Protein AF-X1NW99-F1 (afdb_monomer_lite)

Foldseek 3Di:
DDDDDFQDWDDDPNWIWGFNDKDFDADPVRHGDDIDTDTDTDDDD

Sequence (45 aa):
TKPLYENDLVYYNNIRYRIDFIEFVYSRSESPHHLELILERLKAT

Radius of gyration: 12.72 Å; chains: 1; bounding box: 28×17×36 Å

pLDDT: mean 92.06, std 8.16, range [59.38, 97.69]

Secondary structure (DSSP, 8-state):
-PPP-TT-EEEETTEEEEEEEEEEEE-TTS-EEEEEEEEEEPPP-

Structure (mmCIF, N/CA/C/O backbone):
data_AF-X1NW99-F1
#
_entry.id   AF-X1NW99-F1
#
loop_
_atom_site.group_PDB
_atom_site.id
_atom_site.type_symbol
_atom_site.label_atom_id
_atom_site.label_alt_id
_atom_site.label_comp_id
_atom_site.label_asym_id
_atom_site.label_entity_id
_atom_site.label_seq_id
_atom_site.pdbx_PDB_ins_code
_atom_site.Cartn_x
_atom_site.Cartn_y
_atom_site.Cartn_z
_atom_site.occupancy
_atom_site.B_iso_or_equiv
_atom_site.auth_seq_id
_atom_site.auth_comp_id
_atom_site.auth_asym_id
_atom_site.auth_atom_id
_atom_site.pdbx_PDB_model_num
ATOM 1 N N . THR A 1 1 ? -6.827 7.848 -12.805 1.00 63.09 1 THR A N 1
ATOM 2 C CA . THR A 1 1 ? -6.476 6.964 -11.673 1.00 63.09 1 THR A CA 1
ATOM 3 C C . THR A 1 1 ? -5.388 7.652 -10.880 1.00 63.09 1 THR A C 1
ATOM 5 O O . THR A 1 1 ? -4.330 7.913 -11.432 1.00 63.09 1 THR A O 1
ATOM 8 N N . LYS A 1 2 ? -5.679 8.084 -9.649 1.00 78.56 2 LYS A N 1
ATOM 9 C CA . LYS A 1 2 ? -4.684 8.752 -8.800 1.00 78.56 2 LYS A CA 1
ATOM 10 C C . LYS A 1 2 ? -3.755 7.668 -8.222 1.00 78.56 2 LYS A C 1
ATOM 12 O O . LYS A 1 2 ? -4.294 6.697 -7.694 1.00 78.56 2 LYS A O 1
ATOM 17 N N . PRO A 1 3 ? -2.426 7.766 -8.377 1.00 84.38 3 PRO A N 1
ATOM 18 C CA . PRO A 1 3 ? -1.498 6.825 -7.748 1.00 84.38 3 PRO A CA 1
ATOM 19 C C . PRO A 1 3 ? -1.569 6.921 -6.217 1.00 84.38 3 PRO A C 1
ATOM 21 O O . PRO A 1 3 ? -1.978 7.954 -5.685 1.00 84.38 3 PRO A O 1
ATOM 24 N N . LEU A 1 4 ? -1.212 5.826 -5.540 1.00 91.94 4 LEU A N 1
ATOM 25 C CA . LEU A 1 4 ? -1.121 5.759 -4.080 1.00 91.94 4 LEU A CA 1
ATOM 26 C C . LEU A 1 4 ? 0.175 6.416 -3.600 1.00 91.94 4 LEU A C 1
ATOM 28 O O . LEU A 1 4 ? 1.204 6.303 -4.266 1.00 91.94 4 LEU A O 1
ATOM 32 N N . TYR A 1 5 ? 0.119 7.047 -2.433 1.00 93.50 5 TYR A N 1
ATOM 33 C CA . TYR A 1 5 ? 1.258 7.662 -1.760 1.00 93.50 5 TYR A CA 1
ATOM 34 C C . TYR A 1 5 ? 1.292 7.301 -0.273 1.00 93.50 5 TYR A C 1
ATOM 36 O O . TYR A 1 5 ? 0.297 6.861 0.306 1.00 93.50 5 TYR A O 1
ATOM 44 N N . GLU A 1 6 ? 2.439 7.521 0.368 1.00 96.00 6 GLU A N 1
ATOM 45 C CA . GLU A 1 6 ? 2.540 7.467 1.829 1.00 96.00 6 GLU A CA 1
ATOM 46 C C . GLU A 1 6 ? 1.524 8.421 2.468 1.00 96.00 6 GLU A C 1
ATOM 48 O O . GLU A 1 6 ? 1.225 9.494 1.940 1.00 96.00 6 GLU A O 1
ATOM 53 N N . ASN A 1 7 ? 1.000 8.029 3.625 1.00 96.69 7 ASN A N 1
ATOM 54 C CA . ASN A 1 7 ? -0.103 8.669 4.341 1.00 96.69 7 ASN A CA 1
ATOM 55 C C . ASN A 1 7 ? -1.485 8.583 3.676 1.00 96.69 7 ASN A C 1
ATOM 57 O O . ASN A 1 7 ? -2.465 8.986 4.313 1.00 96.69 7 ASN A O 1
ATOM 61 N N . ASP A 1 8 ? -1.619 8.016 2.470 1.00 95.88 8 ASP A N 1
ATOM 62 C CA . ASP A 1 8 ? -2.947 7.710 1.936 1.00 95.88 8 ASP A CA 1
ATOM 63 C C . ASP A 1 8 ? -3.663 6.679 2.825 1.00 95.88 8 ASP A C 1
ATOM 65 O O . ASP A 1 8 ? -3.060 5.793 3.443 1.00 95.88 8 ASP A O 1
ATOM 69 N N . LEU A 1 9 ? -4.991 6.805 2.884 1.00 95.50 9 LEU A N 1
ATOM 70 C CA . LEU A 1 9 ? -5.857 5.903 3.633 1.00 95.50 9 LEU A CA 1
ATOM 71 C C . LEU A 1 9 ? -6.460 4.853 2.707 1.00 95.50 9 LEU A C 1
ATOM 73 O O . LEU A 1 9 ? -7.136 5.186 1.731 1.00 95.50 9 LEU A O 1
ATOM 77 N N . VAL A 1 10 ? -6.290 3.585 3.071 1.00 94.12 10 VAL A N 1
ATOM 78 C CA . VAL A 1 10 ? -6.884 2.446 2.365 1.00 94.12 10 VAL A CA 1
ATOM 79 C C . VAL A 1 10 ? -7.839 1.686 3.278 1.00 94.12 10 VAL A C 1
ATOM 81 O O . VAL A 1 10 ? -7.654 1.611 4.496 1.00 94.12 10 VAL A O 1
ATOM 84 N N . TYR A 1 11 ? -8.891 1.131 2.681 1.00 94.25 11 TYR A N 1
ATOM 85 C CA . TYR A 1 11 ? -9.920 0.371 3.383 1.00 94.25 11 TYR A CA 1
ATOM 86 C C . TYR A 1 11 ? -9.931 -1.059 2.871 1.00 94.25 11 TYR A C 1
ATOM 88 O O . TYR A 1 11 ? -10.073 -1.292 1.672 1.00 94.25 11 TYR A O 1
ATOM 96 N N . TYR A 1 12 ? -9.819 -2.014 3.787 1.00 92.38 12 TYR A N 1
ATOM 97 C CA . TYR A 1 12 ? 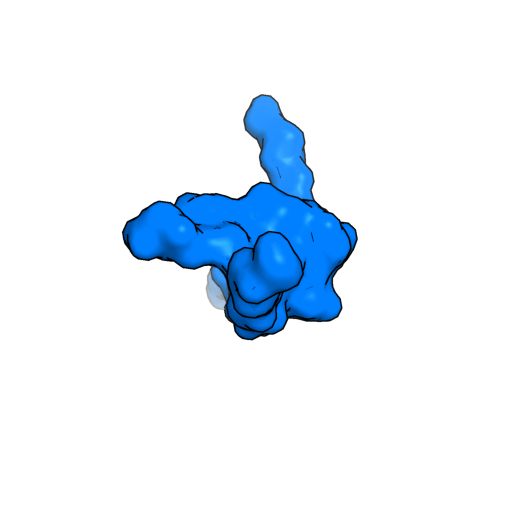-9.898 -3.432 3.469 1.00 92.38 12 TYR A CA 1
ATOM 98 C C . TYR A 1 12 ? -10.624 -4.168 4.594 1.00 92.38 12 TYR A C 1
ATOM 100 O O . TYR A 1 12 ? -10.289 -3.992 5.763 1.00 92.38 12 TYR A O 1
ATOM 108 N N . ASN A 1 13 ? -11.648 -4.959 4.257 1.00 93.38 13 ASN A N 1
ATOM 109 C CA . ASN A 1 13 ? -12.475 -5.700 5.220 1.00 93.38 13 ASN A CA 1
ATOM 110 C C . ASN A 1 13 ? -12.992 -4.846 6.397 1.00 93.38 13 ASN A C 1
ATOM 112 O O . ASN A 1 13 ? -12.896 -5.247 7.554 1.00 93.38 13 ASN A O 1
ATOM 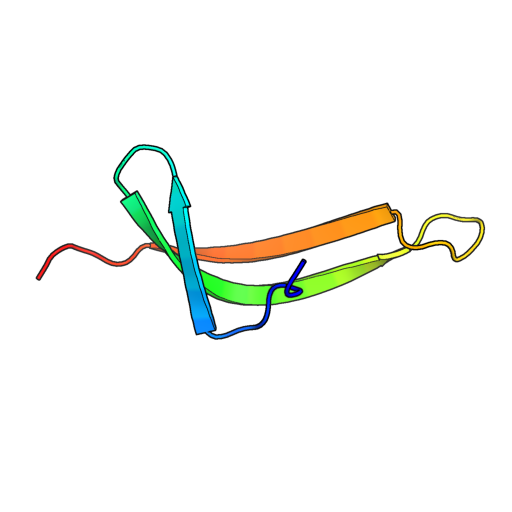116 N N . ASN A 1 14 ? -13.526 -3.652 6.108 1.00 91.69 14 ASN A N 1
ATOM 117 C CA . ASN A 1 14 ? -14.008 -2.673 7.100 1.00 91.69 14 ASN A CA 1
ATOM 118 C C . ASN A 1 14 ? -12.949 -2.185 8.103 1.00 91.69 14 ASN A C 1
ATOM 120 O O . ASN A 1 14 ? -13.281 -1.556 9.108 1.00 91.69 14 ASN A O 1
ATOM 124 N N . ILE A 1 15 ? -11.672 -2.437 7.829 1.00 94.06 15 ILE A N 1
ATOM 125 C CA . ILE A 1 15 ? -10.552 -1.923 8.605 1.00 94.06 15 ILE A CA 1
ATOM 126 C C . ILE A 1 15 ? -9.887 -0.812 7.793 1.00 94.06 15 ILE A C 1
ATOM 128 O O . ILE A 1 15 ? -9.680 -0.935 6.584 1.00 94.06 15 ILE A O 1
ATOM 132 N N . ARG A 1 16 ? -9.576 0.293 8.473 1.00 96.00 16 ARG A N 1
ATOM 133 C CA . ARG A 1 16 ? -8.854 1.431 7.908 1.00 96.00 16 ARG A CA 1
ATOM 134 C C . ARG A 1 16 ? -7.360 1.275 8.184 1.00 96.00 16 ARG A C 1
ATOM 136 O O . ARG A 1 16 ? -6.967 0.995 9.318 1.00 96.00 16 ARG A O 1
ATOM 143 N N . TYR A 1 17 ? -6.547 1.512 7.165 1.00 96.94 17 TYR A N 1
ATOM 144 C CA . TYR A 1 17 ? -5.092 1.500 7.254 1.00 96.94 17 TYR A CA 1
ATOM 145 C C . TYR A 1 17 ? -4.514 2.799 6.690 1.00 96.94 17 TYR A C 1
ATOM 147 O O . TYR A 1 17 ? -5.081 3.369 5.756 1.00 96.94 17 TYR A O 1
ATOM 155 N N . ARG A 1 18 ? -3.386 3.248 7.244 1.00 97.38 18 ARG A N 1
ATOM 156 C CA . ARG A 1 18 ? -2.517 4.267 6.646 1.00 97.38 18 ARG A CA 1
ATOM 157 C C . ARG A 1 18 ? -1.386 3.561 5.904 1.00 97.38 18 ARG A C 1
ATOM 159 O O . ARG A 1 18 ? -0.810 2.622 6.450 1.00 97.38 18 ARG A O 1
ATOM 166 N N . ILE A 1 19 ? -1.065 4.005 4.694 1.00 97.50 19 ILE A N 1
ATOM 167 C CA . ILE A 1 19 ? 0.169 3.590 4.019 1.00 97.50 19 ILE A CA 1
ATOM 168 C C . ILE A 1 19 ? 1.336 4.264 4.739 1.00 97.50 19 ILE A C 1
ATOM 170 O O . ILE A 1 19 ? 1.451 5.486 4.712 1.00 97.50 19 ILE A O 1
ATOM 174 N N . ASP A 1 20 ? 2.160 3.478 5.418 1.00 97.69 20 ASP A N 1
ATOM 175 C CA . ASP A 1 20 ? 3.354 3.970 6.110 1.00 97.69 20 ASP A CA 1
ATOM 176 C C . ASP A 1 20 ? 4.55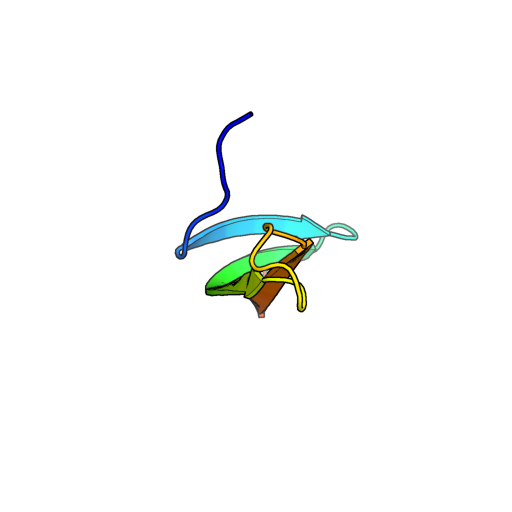3 4.059 5.160 1.00 97.69 20 ASP A C 1
ATOM 178 O O . ASP A 1 20 ? 5.343 4.989 5.247 1.00 97.69 20 ASP A O 1
ATOM 182 N N . PHE A 1 21 ? 4.633 3.127 4.205 1.00 97.44 21 PHE A N 1
ATOM 183 C CA . PHE A 1 21 ? 5.670 3.081 3.177 1.00 97.44 21 PHE A CA 1
ATOM 184 C C . PHE A 1 21 ? 5.130 2.466 1.881 1.00 97.44 21 PHE A C 1
ATOM 186 O O . PHE A 1 21 ? 4.249 1.597 1.919 1.00 97.44 21 PHE A O 1
ATOM 193 N N . ILE A 1 22 ? 5.675 2.904 0.744 1.00 96.12 22 ILE A N 1
ATOM 194 C CA . ILE A 1 22 ? 5.351 2.415 -0.601 1.00 96.12 22 ILE A CA 1
ATOM 195 C C . ILE A 1 22 ? 6.616 2.270 -1.450 1.00 96.12 22 ILE A C 1
ATOM 197 O O . ILE A 1 22 ? 7.397 3.209 -1.586 1.00 96.12 22 ILE A O 1
ATOM 201 N N . GLU A 1 23 ? 6.770 1.116 -2.097 1.00 95.19 23 GLU A N 1
ATOM 202 C CA . GLU A 1 23 ? 7.868 0.848 -3.027 1.00 95.19 23 GLU A CA 1
ATOM 203 C C . GLU A 1 23 ? 7.353 0.401 -4.399 1.00 95.19 23 GLU A C 1
ATOM 205 O O . GLU A 1 23 ? 6.429 -0.409 -4.511 1.00 95.19 23 GLU A O 1
ATOM 210 N N . PHE A 1 24 ? 7.971 0.932 -5.460 1.00 92.88 24 PHE A N 1
ATOM 211 C CA . PHE A 1 24 ? 7.738 0.485 -6.830 1.00 92.88 24 PHE A CA 1
ATOM 212 C C . PHE A 1 24 ? 8.644 -0.695 -7.152 1.00 92.88 24 PHE A C 1
ATOM 214 O O . PH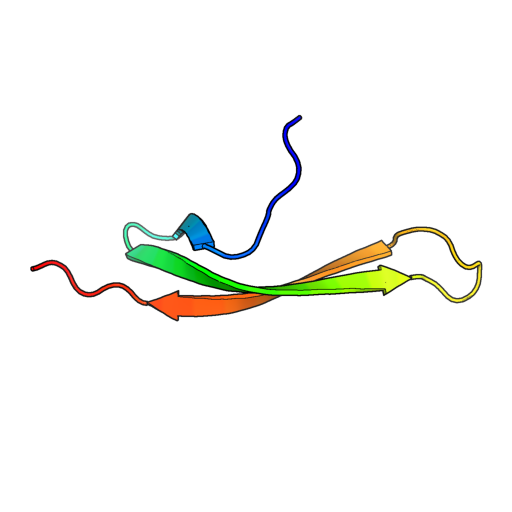E A 1 24 ? 9.861 -0.540 -7.259 1.00 92.88 24 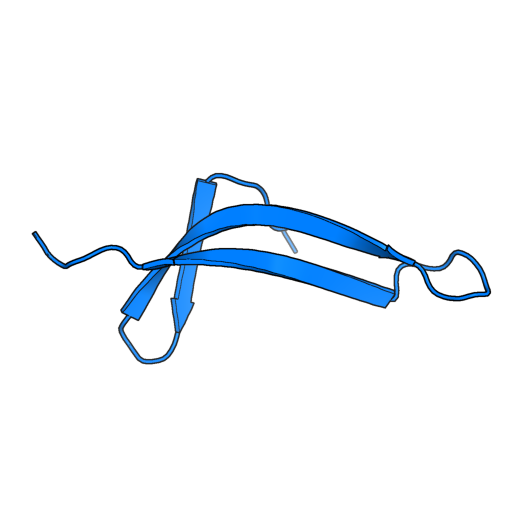PHE A O 1
ATOM 221 N N . VAL A 1 25 ? 8.038 -1.855 -7.395 1.00 94.19 25 VAL A N 1
ATOM 222 C CA . VAL A 1 25 ? 8.766 -3.047 -7.817 1.00 94.19 25 VAL A CA 1
ATOM 223 C C . VAL A 1 25 ? 8.722 -3.155 -9.338 1.00 94.19 25 VAL A C 1
ATOM 225 O O . VAL A 1 25 ? 7.653 -3.248 -9.956 1.00 94.19 25 VAL A O 1
ATOM 228 N N . TYR A 1 26 ? 9.905 -3.157 -9.948 1.00 95.25 26 TYR A N 1
ATOM 229 C CA . TYR A 1 26 ? 10.095 -3.308 -11.388 1.00 95.25 26 TYR A CA 1
ATOM 230 C C . TYR A 1 26 ? 10.376 -4.770 -11.745 1.00 95.25 26 TYR A C 1
ATOM 232 O O . TYR A 1 26 ? 10.949 -5.532 -10.967 1.00 95.25 26 TYR A O 1
ATOM 240 N N . SER A 1 27 ? 9.953 -5.186 -12.936 1.00 94.19 27 SER A N 1
ATOM 241 C CA . SER A 1 27 ? 10.280 -6.509 -13.469 1.00 94.19 27 SER A CA 1
ATOM 242 C C . SER A 1 27 ? 11.755 -6.588 -13.902 1.00 94.19 27 SER A C 1
ATOM 244 O O . SER A 1 27 ? 12.474 -5.591 -13.938 1.00 94.19 27 SER A O 1
ATOM 246 N N . ARG A 1 28 ? 12.198 -7.775 -14.342 1.00 93.44 28 ARG A N 1
ATOM 247 C CA . ARG A 1 28 ? 13.524 -7.953 -14.970 1.00 93.44 28 ARG A CA 1
ATOM 248 C C . ARG A 1 28 ? 13.716 -7.130 -16.248 1.00 93.44 28 ARG A C 1
ATOM 250 O O . ARG A 1 28 ? 14.850 -6.926 -16.656 1.00 93.44 28 ARG A O 1
ATOM 257 N N . SER A 1 29 ? 12.627 -6.710 -16.891 1.00 95.19 29 SER A N 1
ATOM 258 C CA . SER A 1 29 ? 12.648 -5.843 -18.072 1.00 95.19 29 SER A CA 1
ATOM 259 C C . SER A 1 29 ? 12.456 -4.365 -17.715 1.00 95.19 29 SER A C 1
ATOM 261 O O . SER A 1 29 ? 12.057 -3.592 -18.580 1.00 95.19 29 SER A O 1
ATOM 263 N N . GLU A 1 30 ? 12.654 -3.992 -16.445 1.00 91.44 30 GLU A N 1
ATOM 264 C CA . GLU A 1 30 ? 12.535 -2.621 -15.922 1.00 91.44 30 GLU A CA 1
ATOM 265 C C . GLU A 1 30 ? 11.159 -1.966 -16.137 1.00 91.44 30 GLU A C 1
ATOM 267 O O . GLU A 1 30 ? 10.999 -0.751 -16.054 1.00 91.44 30 GLU A O 1
ATOM 272 N N . SER A 1 31 ? 10.118 -2.766 -16.371 1.00 92.19 31 SER A N 1
ATOM 273 C CA . SER A 1 31 ? 8.743 -2.272 -16.458 1.00 92.19 31 SER A CA 1
ATOM 274 C C . SER A 1 31 ? 8.078 -2.308 -15.077 1.00 92.19 31 SER A C 1
ATOM 276 O O . SER A 1 31 ? 8.275 -3.302 -14.367 1.00 92.19 31 SER A O 1
ATOM 278 N N . PRO A 1 32 ? 7.247 -1.315 -14.700 1.00 90.38 32 PRO A N 1
ATOM 279 C CA . PRO A 1 32 ? 6.496 -1.356 -13.445 1.00 90.38 32 PRO A CA 1
ATOM 280 C C . PRO A 1 32 ? 5.672 -2.645 -13.336 1.00 90.38 32 PRO A C 1
ATOM 282 O O . PRO A 1 32 ? 4.905 -2.960 -14.246 1.00 90.38 32 PRO A O 1
ATOM 285 N N . HIS A 1 33 ? 5.844 -3.401 -12.249 1.00 94.12 33 HIS A N 1
ATOM 286 C CA . HIS A 1 33 ? 5.177 -4.692 -12.057 1.00 94.12 33 HIS A CA 1
ATOM 287 C C . HIS A 1 33 ? 4.073 -4.605 -10.999 1.00 94.12 33 HIS A C 1
ATOM 289 O O . HIS A 1 33 ? 2.924 -4.938 -11.279 1.00 94.12 33 HIS A O 1
ATOM 295 N N . HIS A 1 34 ? 4.406 -4.139 -9.794 1.00 92.69 34 HIS A N 1
ATOM 296 C CA . HIS A 1 34 ? 3.451 -3.925 -8.702 1.00 92.69 34 HIS A CA 1
ATOM 297 C C . HIS A 1 34 ? 4.020 -2.953 -7.659 1.00 92.69 34 HIS A C 1
ATOM 299 O O . HIS A 1 34 ? 5.150 -2.480 -7.784 1.00 92.69 34 HIS A O 1
ATOM 305 N N . LEU A 1 35 ? 3.205 -2.651 -6.649 1.00 93.88 35 LEU A N 1
ATOM 306 C CA . LEU A 1 35 ? 3.583 -1.869 -5.479 1.00 93.88 35 LEU A CA 1
ATOM 307 C C . LEU A 1 35 ? 3.638 -2.782 -4.258 1.00 93.88 35 LEU A C 1
ATOM 309 O O . LEU A 1 35 ? 2.716 -3.576 -4.052 1.00 93.88 35 LEU A O 1
ATOM 313 N N . GLU A 1 36 ? 4.663 -2.618 -3.434 1.00 95.44 36 GLU A N 1
ATOM 314 C CA . GLU A 1 36 ? 4.703 -3.177 -2.083 1.00 95.44 36 GLU A CA 1
ATOM 315 C C . GLU A 1 36 ? 4.369 -2.074 -1.075 1.00 95.44 36 GLU A C 1
ATOM 317 O O . GLU A 1 36 ? 4.876 -0.956 -1.176 1.00 95.44 36 GLU A O 1
ATOM 322 N N . LEU A 1 37 ? 3.463 -2.368 -0.134 1.00 96.31 37 LEU A N 1
ATOM 323 C CA . LEU A 1 37 ? 2.940 -1.401 0.835 1.00 96.31 37 LEU A CA 1
ATOM 324 C C . LEU A 1 37 ? 3.137 -1.915 2.261 1.00 96.31 37 LEU A C 1
ATOM 326 O O . LEU A 1 37 ? 2.719 -3.031 2.578 1.00 96.31 37 LEU A O 1
ATOM 330 N N . ILE A 1 38 ? 3.665 -1.067 3.142 1.00 97.00 38 ILE A N 1
ATOM 331 C CA . ILE A 1 38 ? 3.587 -1.282 4.591 1.00 97.00 38 ILE A CA 1
ATOM 332 C C . ILE A 1 38 ? 2.376 -0.513 5.109 1.00 97.00 38 ILE A C 1
ATOM 334 O O . ILE A 1 38 ? 2.247 0.692 4.894 1.00 97.00 38 ILE A O 1
ATOM 338 N N . LEU A 1 39 ? 1.467 -1.224 5.775 1.00 97.06 39 LEU A N 1
ATOM 339 C CA . LEU A 1 39 ? 0.205 -0.674 6.256 1.00 97.06 39 LEU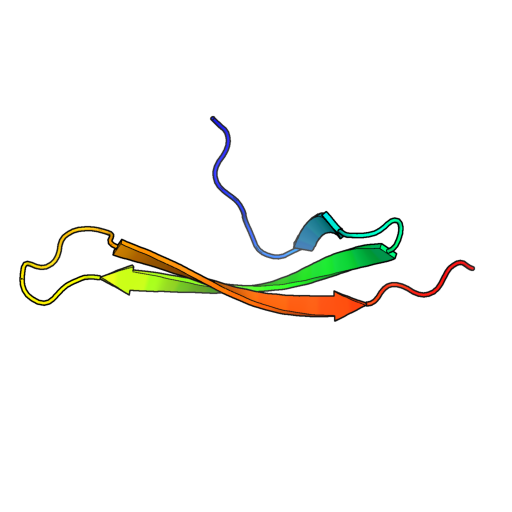 A CA 1
ATOM 340 C C . LEU A 1 39 ? 0.188 -0.605 7.781 1.00 97.06 39 LEU A C 1
ATOM 342 O O . LEU A 1 39 ? 0.301 -1.627 8.459 1.00 97.06 39 LEU A O 1
ATOM 346 N N . GLU A 1 40 ? -0.064 0.582 8.324 1.00 97.38 40 GLU A N 1
ATOM 347 C CA . GLU A 1 40 ? -0.388 0.747 9.736 1.00 97.38 40 GLU A CA 1
ATOM 348 C C . GLU A 1 40 ? -1.907 0.660 9.926 1.00 97.38 40 GLU A C 1
ATOM 350 O O . GLU A 1 40 ? -2.674 1.441 9.357 1.00 97.38 40 GLU A O 1
ATOM 355 N N . ARG A 1 41 ? -2.370 -0.293 10.743 1.00 96.31 41 ARG A N 1
ATOM 356 C CA . ARG A 1 41 ? -3.793 -0.405 11.087 1.00 96.31 41 ARG A CA 1
ATOM 357 C C . ARG A 1 41 ? -4.201 0.738 12.010 1.00 96.31 41 ARG A C 1
ATOM 359 O O . ARG A 1 41 ? -3.733 0.817 13.144 1.00 96.31 41 ARG A O 1
ATOM 366 N N . LEU A 1 42 ? -5.183 1.526 11.587 1.00 95.25 42 LEU A N 1
ATOM 367 C CA . LEU A 1 42 ? -5.772 2.558 12.430 1.00 95.25 42 LEU A CA 1
ATOM 368 C C . LEU A 1 42 ? -6.863 1.930 13.304 1.00 95.25 42 LEU A C 1
ATOM 370 O O . LEU A 1 42 ? -7.834 1.353 12.803 1.00 95.25 42 LEU A O 1
ATOM 374 N N . LYS A 1 43 ? -6.698 2.002 14.629 1.00 86.19 43 LYS A N 1
ATOM 375 C CA . LYS A 1 43 ? -7.771 1.644 15.567 1.00 86.19 43 LYS A CA 1
ATOM 376 C C . LYS A 1 43 ? -8.884 2.685 15.458 1.00 86.19 43 LYS A C 1
ATOM 378 O O . LYS A 1 43 ? -8.605 3.871 15.297 1.00 86.19 43 LYS A O 1
ATOM 383 N N . ALA A 1 44 ? -10.135 2.238 15.551 1.00 72.81 44 ALA A N 1
ATOM 384 C CA . ALA A 1 44 ? -11.236 3.162 15.780 1.00 72.81 44 ALA A CA 1
ATOM 385 C C . ALA A 1 44 ? -11.001 3.834 17.140 1.00 72.81 44 ALA A C 1
ATOM 387 O O . ALA A 1 44 ? -10.820 3.135 18.139 1.00 72.81 44 ALA A O 1
ATOM 388 N N . THR A 1 45 ? -10.912 5.160 17.132 1.00 59.38 45 THR A N 1
ATOM 389 C CA . THR A 1 45 ? -10.981 6.002 18.332 1.00 59.38 45 THR A CA 1
ATOM 390 C C . THR A 1 45 ? -12.403 6.065 18.845 1.00 59.38 45 THR A C 1
ATOM 392 O O . THR A 1 45 ? -13.299 6.214 17.980 1.00 59.38 45 THR A O 1
#

Organism: NCBI:txid412755